Protein AF-A0A316I1Z7-F1 (afdb_monomer_lite)

Secondary structure (DSSP, 8-state):
------GGGS-SS--HHHHHHHHHHHHHHTT-HHHHHHHHHHHHHHHHHHTT--GGGHHHHT--EEEEEEETTEEEEEEE-TT----SSSTTTTSHHHHHHHHHTTTTSS-STTHHHHHHHHHHHHHHHHHHHHHHHHHHSTTHHHHHHHHHHS---------

Radius of gyration: 18.09 Å; chains: 1; bounding box: 58×30×47 Å

Foldseek 3Di:
DWLWDWCVPPDPDDDLVLVVLLAVVCVVVDQPQPLLLVLLLPQLQVLCVQQQHDNVLSVLQSDKGWDWHDDPSDTTIGIGGPRDDFDCDDPRNPDPRNVVSLVVLVLPDDDPPCVSRVSSSSVSRVSSRVSSVVSSSQVSDPCSVVVCCCVPPVDCPDPDDDD

Structure (mmCIF, N/CA/C/O backbone):
data_AF-A0A316I1Z7-F1
#
_entry.id   AF-A0A316I1Z7-F1
#
loop_
_atom_site.group_PDB
_atom_site.id
_atom_site.type_symbol
_atom_site.label_atom_id
_atom_site.label_alt_id
_atom_site.label_comp_id
_atom_site.label_asym_id
_atom_site.label_entity_id
_atom_site.label_seq_id
_atom_site.pdbx_PDB_ins_code
_atom_site.Cartn_x
_atom_site.Cartn_y
_atom_site.Cartn_z
_atom_site.occupancy
_atom_site.B_iso_or_equiv
_atom_site.auth_seq_id
_atom_site.auth_comp_id
_atom_site.auth_asym_id
_atom_site.auth_atom_id
_atom_site.pdbx_PDB_model_num
ATOM 1 N N . MET A 1 1 ? -8.458 3.849 -10.895 1.00 27.06 1 MET A N 1
ATOM 2 C CA . MET A 1 1 ? -8.506 2.411 -10.545 1.00 27.06 1 MET A CA 1
ATOM 3 C C . MET A 1 1 ? -8.904 2.327 -9.076 1.00 27.06 1 MET A C 1
ATOM 5 O O . MET A 1 1 ? -8.187 2.888 -8.265 1.00 27.06 1 MET A O 1
ATOM 9 N N . ARG A 1 2 ? -10.066 1.754 -8.723 1.00 23.52 2 ARG A N 1
ATOM 10 C CA . ARG A 1 2 ? -10.450 1.549 -7.312 1.00 23.52 2 ARG A CA 1
ATOM 11 C C . ARG A 1 2 ? -9.746 0.284 -6.820 1.00 23.52 2 ARG A C 1
ATOM 13 O O . ARG A 1 2 ? -10.106 -0.803 -7.255 1.00 23.52 2 ARG A O 1
ATOM 20 N N . ALA A 1 3 ? -8.716 0.420 -5.991 1.00 29.38 3 ALA A N 1
ATOM 21 C CA . ALA A 1 3 ? -8.133 -0.715 -5.286 1.00 29.38 3 ALA A CA 1
ATOM 22 C C . ALA A 1 3 ? -8.935 -0.920 -3.993 1.00 29.38 3 ALA A C 1
ATOM 24 O O . ALA A 1 3 ? -8.697 -0.233 -3.009 1.00 29.38 3 ALA A O 1
ATOM 25 N N . ALA A 1 4 ? -9.929 -1.807 -4.022 1.00 31.48 4 ALA A N 1
ATOM 26 C CA . ALA A 1 4 ? -10.583 -2.295 -2.813 1.00 31.48 4 ALA A CA 1
ATOM 27 C C . ALA A 1 4 ? -9.865 -3.584 -2.403 1.00 31.48 4 ALA A C 1
ATOM 29 O O . ALA A 1 4 ? -10.004 -4.608 -3.065 1.00 31.48 4 ALA A O 1
ATOM 30 N N . VAL A 1 5 ? -9.031 -3.510 -1.368 1.00 38.34 5 VAL A N 1
ATOM 31 C CA . VAL A 1 5 ? -8.453 -4.692 -0.722 1.00 38.34 5 VAL A CA 1
ATOM 32 C C . VAL A 1 5 ? -9.337 -4.983 0.487 1.00 38.34 5 VAL A C 1
ATOM 34 O O . VAL A 1 5 ? -9.363 -4.194 1.426 1.00 38.34 5 VAL A O 1
ATOM 37 N N . THR A 1 6 ? -10.116 -6.062 0.429 1.00 36.03 6 THR A N 1
ATOM 38 C CA . THR A 1 6 ? -10.959 -6.542 1.532 1.00 36.03 6 THR A CA 1
ATOM 39 C C . THR A 1 6 ? -10.119 -7.367 2.511 1.00 36.03 6 THR A C 1
ATOM 41 O O . THR A 1 6 ? -9.378 -8.264 2.111 1.00 36.03 6 THR A O 1
ATOM 44 N N . ALA A 1 7 ? -10.221 -7.049 3.804 1.00 37.31 7 ALA A N 1
ATOM 45 C CA . ALA A 1 7 ? -9.374 -7.572 4.883 1.00 37.31 7 ALA A CA 1
ATOM 46 C C . ALA A 1 7 ? -9.652 -9.037 5.302 1.00 37.31 7 ALA A C 1
ATOM 48 O O . ALA A 1 7 ? -8.990 -9.541 6.207 1.00 37.31 7 ALA A O 1
ATOM 49 N N . GLU A 1 8 ? -10.576 -9.734 4.633 1.00 30.45 8 GLU A N 1
ATOM 50 C CA . GLU A 1 8 ? -11.082 -11.072 5.002 1.00 30.45 8 GLU A CA 1
ATOM 51 C C . GLU A 1 8 ? -9.999 -12.167 5.088 1.00 30.45 8 GLU A C 1
ATOM 53 O O . GLU A 1 8 ? -10.180 -13.176 5.758 1.00 30.45 8 GLU A O 1
ATOM 58 N N . SER A 1 9 ? -8.842 -11.978 4.446 1.00 31.97 9 SER A N 1
ATOM 59 C CA . SER A 1 9 ? -7.775 -12.992 4.378 1.00 31.97 9 SER A CA 1
ATOM 60 C C . SER A 1 9 ? -6.617 -12.798 5.367 1.00 31.97 9 SER A C 1
ATOM 62 O O . SER A 1 9 ? -5.677 -13.591 5.348 1.00 31.97 9 SER A O 1
ATOM 64 N N . LEU A 1 10 ? -6.633 -11.762 6.217 1.00 40.19 10 LEU A N 1
ATOM 65 C CA . LEU A 1 10 ? -5.409 -11.305 6.902 1.00 40.19 10 LEU A CA 1
ATOM 66 C C . LEU A 1 10 ? -5.387 -11.462 8.433 1.00 40.19 10 LEU A C 1
ATOM 68 O O . LEU A 1 10 ? -4.334 -11.240 9.029 1.00 40.19 10 LEU A O 1
ATOM 72 N N . PHE A 1 11 ? -6.475 -11.892 9.085 1.00 45.25 11 PHE A N 1
ATOM 73 C CA . PHE A 1 11 ? -6.556 -11.895 10.556 1.00 45.25 11 PHE A CA 1
ATOM 74 C C . PHE A 1 11 ? -7.136 -13.189 11.139 1.00 45.25 11 PHE A C 1
ATOM 76 O O . PHE A 1 11 ? -8.308 -13.267 11.474 1.00 45.25 11 PHE A O 1
ATOM 83 N N . CYS A 1 12 ? -6.283 -14.201 11.322 1.00 31.92 12 CYS A N 1
ATOM 84 C CA . CYS A 1 12 ? -6.653 -15.474 11.960 1.00 31.92 12 CYS A CA 1
ATOM 85 C C . CYS A 1 12 ? -6.452 -15.487 13.500 1.00 31.92 12 CYS A C 1
ATOM 87 O O . CYS A 1 12 ? -6.757 -16.482 14.135 1.00 31.92 12 CYS A O 1
ATOM 89 N N . ASN A 1 13 ? -5.943 -14.421 14.141 1.00 36.16 13 ASN A N 1
ATOM 90 C CA . ASN A 1 13 ? -5.585 -14.456 15.579 1.00 36.16 13 ASN A CA 1
ATOM 91 C C . ASN A 1 13 ? -5.658 -13.089 16.301 1.00 36.16 13 ASN A C 1
ATOM 93 O O . ASN A 1 13 ? -4.775 -12.754 17.090 1.00 36.16 13 ASN A O 1
ATOM 97 N N . GLN A 1 14 ? -6.671 -12.258 16.038 1.00 51.81 14 GLN A N 1
ATOM 98 C CA . GLN A 1 14 ? -6.932 -11.085 16.891 1.00 51.81 14 GLN A CA 1
ATOM 99 C C . GLN A 1 14 ? -8.009 -11.424 17.927 1.00 51.81 14 GLN A C 1
ATOM 101 O O . GLN A 1 14 ? -9.014 -12.048 17.600 1.00 51.81 14 GLN A O 1
ATOM 106 N N . ASP A 1 15 ? -7.783 -11.023 19.181 1.00 55.69 15 ASP A N 1
ATOM 107 C CA . ASP A 1 15 ? -8.768 -11.114 20.264 1.00 55.69 15 ASP A CA 1
ATOM 108 C C . ASP A 1 15 ? -10.047 -10.382 19.826 1.00 55.69 15 ASP A C 1
ATOM 110 O O . ASP A 1 15 ? -9.984 -9.207 19.456 1.00 55.69 15 ASP A O 1
ATOM 114 N N . GLN A 1 16 ? -11.203 -11.050 19.878 1.00 61.12 16 GLN A N 1
ATOM 115 C CA . GLN A 1 16 ? -12.505 -10.468 19.523 1.00 61.12 16 GLN A CA 1
ATOM 116 C C . GLN A 1 16 ? -12.737 -9.131 20.248 1.00 61.12 16 GLN A C 1
ATOM 118 O O . GLN A 1 16 ? -13.296 -8.190 19.691 1.00 61.12 16 GLN A O 1
ATOM 123 N N . ARG A 1 17 ? -12.187 -8.991 21.462 1.00 59.75 17 ARG A N 1
ATOM 124 C CA . ARG A 1 17 ? -12.239 -7.753 22.249 1.00 59.75 17 ARG A CA 1
ATOM 125 C C . ARG A 1 17 ? -11.470 -6.595 21.615 1.00 59.75 17 ARG A C 1
ATOM 127 O O . ARG A 1 17 ? -11.824 -5.444 21.847 1.00 59.75 17 ARG A O 1
ATOM 134 N N . ALA A 1 18 ? -10.396 -6.858 20.873 1.00 63.94 18 ALA A N 1
ATOM 135 C CA . ALA A 1 18 ? -9.663 -5.832 20.134 1.00 63.94 18 ALA A CA 1
ATOM 136 C C . ALA A 1 18 ? -10.476 -5.348 18.930 1.00 63.94 18 ALA A C 1
ATOM 138 O O . ALA A 1 18 ? -10.596 -4.142 18.736 1.00 63.94 18 ALA A O 1
ATOM 139 N N . ILE A 1 19 ? -11.111 -6.268 18.201 1.00 66.88 19 ILE A N 1
ATOM 140 C CA . ILE A 1 19 ? -12.023 -5.940 17.098 1.00 66.88 19 ILE A CA 1
ATOM 141 C C . ILE A 1 19 ? -13.198 -5.102 17.618 1.00 66.88 19 ILE A C 1
ATOM 143 O O . ILE A 1 19 ? -13.494 -4.047 17.061 1.00 66.88 19 ILE A O 1
ATOM 147 N N . ASP A 1 20 ? -13.796 -5.487 18.745 1.00 68.50 20 ASP A N 1
ATOM 148 C CA . ASP A 1 20 ? -14.892 -4.737 19.368 1.00 68.50 20 ASP A CA 1
ATOM 149 C C . ASP A 1 20 ? -14.456 -3.351 19.865 1.00 68.50 20 ASP A C 1
ATOM 151 O O . ASP A 1 20 ? -15.202 -2.379 19.740 1.00 68.50 20 ASP A O 1
ATOM 155 N N . ARG A 1 21 ? -13.219 -3.209 20.361 1.00 69.75 21 ARG A N 1
ATOM 156 C CA . ARG A 1 21 ? -12.638 -1.895 20.688 1.00 69.75 21 ARG A CA 1
ATOM 157 C C . ARG A 1 21 ? -12.368 -1.053 19.447 1.00 69.75 21 ARG A C 1
ATOM 159 O O . ARG A 1 21 ? -12.570 0.155 19.503 1.00 69.75 21 ARG A O 1
ATOM 166 N N . MET A 1 22 ? -11.946 -1.654 18.337 1.00 69.19 22 MET A N 1
ATOM 167 C CA . MET A 1 22 ? -11.765 -0.949 17.066 1.00 69.19 22 MET A CA 1
ATOM 168 C C . MET A 1 22 ? -13.107 -0.485 16.496 1.00 69.19 22 MET A C 1
ATOM 170 O O . MET A 1 22 ? -13.209 0.658 16.054 1.00 69.19 22 MET A O 1
ATOM 174 N N . ARG A 1 23 ? -14.158 -1.307 16.613 1.00 68.00 23 ARG A N 1
ATOM 175 C CA . ARG A 1 23 ? -15.546 -0.937 16.290 1.00 68.00 23 ARG A CA 1
ATOM 176 C C . ARG A 1 23 ? -16.048 0.223 17.146 1.00 68.00 23 ARG A C 1
ATOM 178 O O . ARG A 1 23 ? -16.480 1.242 16.614 1.00 68.00 23 ARG A O 1
ATOM 185 N N . ALA A 1 24 ? -15.969 0.087 18.470 1.00 64.50 24 ALA A N 1
ATOM 186 C CA . ALA A 1 24 ? -16.460 1.093 19.410 1.00 64.50 24 ALA A CA 1
ATOM 187 C C . ALA A 1 24 ? -15.641 2.391 19.343 1.00 64.50 24 ALA A C 1
ATOM 189 O O . ALA A 1 24 ? -16.201 3.485 19.362 1.00 64.50 24 ALA A O 1
ATOM 190 N N . GLY A 1 25 ? -14.319 2.270 19.211 1.00 61.91 25 GLY A N 1
ATOM 191 C CA . GLY A 1 25 ? -13.404 3.388 19.023 1.00 61.91 25 GLY A CA 1
ATOM 192 C C . GLY A 1 25 ? -13.713 4.151 17.742 1.00 61.91 25 GLY A C 1
ATOM 193 O O . GLY A 1 25 ? -13.802 5.372 17.782 1.00 61.91 25 GLY A O 1
ATOM 194 N N . TRP A 1 26 ? -13.983 3.459 16.633 1.00 58.47 26 TRP A N 1
ATOM 195 C CA . TRP A 1 26 ? -14.402 4.104 15.389 1.00 58.47 26 TRP A CA 1
ATOM 196 C C . TRP A 1 26 ? -15.774 4.787 15.498 1.00 58.47 26 TRP A C 1
ATOM 198 O O . TRP A 1 26 ? -15.933 5.911 15.024 1.00 58.47 26 TRP A O 1
ATOM 208 N N . ALA A 1 27 ? -16.742 4.167 16.184 1.00 49.12 27 ALA A N 1
ATOM 209 C CA . ALA A 1 27 ? -18.043 4.784 16.455 1.00 49.12 27 ALA A CA 1
ATOM 210 C C . ALA A 1 27 ? -17.927 6.066 17.306 1.00 49.12 27 ALA A C 1
ATOM 212 O O . ALA A 1 27 ? -18.694 7.006 17.108 1.00 49.12 27 ALA A O 1
ATOM 213 N N . HIS A 1 28 ? -16.950 6.134 18.220 1.00 48.03 28 HIS A N 1
ATOM 214 C CA . HIS A 1 28 ? -16.684 7.313 19.053 1.00 48.03 28 HIS A CA 1
ATOM 215 C C . HIS A 1 28 ? -15.844 8.388 18.336 1.00 48.03 28 HIS A C 1
ATOM 217 O O . HIS A 1 28 ? -16.035 9.578 18.570 1.00 48.03 28 HIS A O 1
ATOM 223 N N . PHE A 1 29 ? -14.935 7.980 17.443 1.00 50.16 29 PHE A N 1
ATOM 224 C CA . PHE A 1 29 ? -14.040 8.858 16.672 1.00 50.16 29 PHE A CA 1
ATOM 225 C C . PHE A 1 29 ? -14.585 9.288 15.301 1.00 50.16 29 PHE A C 1
ATOM 227 O O . PHE A 1 29 ? -13.848 9.923 14.544 1.00 50.16 29 PHE A O 1
ATOM 234 N N . GLY A 1 30 ? -15.846 8.952 14.996 1.00 43.84 30 GLY A N 1
ATOM 235 C CA . GLY A 1 30 ? -16.669 9.461 13.893 1.00 43.84 30 GLY A CA 1
ATOM 236 C C . GLY A 1 30 ? -15.910 9.996 12.673 1.00 43.84 30 GLY A C 1
ATOM 237 O O . GLY A 1 30 ? -15.511 11.154 12.645 1.00 43.84 30 GLY A O 1
ATOM 238 N N . SER A 1 31 ? -15.771 9.191 11.616 1.00 47.16 31 SER A N 1
ATOM 239 C CA . SER A 1 31 ? -15.296 9.634 10.287 1.00 47.16 31 SER A CA 1
ATOM 240 C C . SER A 1 31 ? -13.995 10.455 10.272 1.00 47.16 31 SER A C 1
ATOM 242 O O . SER A 1 31 ? -13.845 11.383 9.478 1.00 47.16 31 SER A O 1
ATOM 244 N N . SER A 1 32 ? -13.025 10.154 11.132 1.00 48.03 32 SER A N 1
ATOM 245 C CA . SER A 1 32 ? -11.745 10.858 11.088 1.00 48.03 32 SER A CA 1
ATOM 246 C C . SER A 1 32 ? -10.912 10.360 9.899 1.00 48.03 32 SER A C 1
ATOM 248 O O . SER A 1 32 ? -10.076 9.463 10.012 1.00 48.03 32 SER A O 1
ATOM 250 N N . THR A 1 33 ? -11.098 11.010 8.747 1.00 50.78 33 THR A N 1
ATOM 251 C CA . THR A 1 33 ? -10.162 11.012 7.606 1.00 50.78 33 THR A CA 1
ATOM 252 C C . THR A 1 33 ? -8.702 11.159 8.065 1.00 50.78 33 THR A C 1
ATOM 254 O O . THR A 1 33 ? -7.804 10.544 7.493 1.00 50.78 33 THR A O 1
ATOM 257 N N . ALA A 1 34 ? -8.477 11.864 9.179 1.00 48.22 34 ALA A N 1
ATOM 258 C CA . ALA A 1 34 ? -7.182 12.102 9.809 1.00 48.22 34 ALA A CA 1
ATOM 259 C C . ALA A 1 34 ? -6.354 10.842 10.155 1.00 48.22 34 ALA A C 1
ATOM 261 O O . ALA A 1 34 ? -5.132 10.875 9.989 1.00 48.22 34 ALA A O 1
ATOM 262 N N . THR A 1 35 ? -6.954 9.736 10.622 1.00 53.34 35 THR A N 1
ATOM 263 C CA . THR A 1 35 ? -6.176 8.512 10.934 1.00 53.34 35 THR A CA 1
ATOM 264 C C . THR A 1 35 ? -5.724 7.812 9.654 1.00 53.34 35 THR A C 1
ATOM 266 O O . THR A 1 35 ? -4.591 7.334 9.574 1.00 53.34 35 THR A O 1
ATOM 269 N N . GLY A 1 36 ? -6.575 7.825 8.621 1.00 53.06 36 GLY A N 1
ATOM 270 C CA . GLY A 1 36 ? -6.218 7.355 7.285 1.00 53.06 36 GLY A CA 1
ATOM 271 C C . GLY A 1 36 ? -5.057 8.159 6.703 1.00 53.06 36 GLY A C 1
ATOM 272 O O . GLY A 1 36 ? -4.059 7.572 6.298 1.00 53.06 36 GLY A O 1
ATOM 273 N N . GLU A 1 37 ? -5.145 9.491 6.735 1.00 57.72 37 GLU A N 1
ATOM 274 C CA . GLU A 1 37 ? -4.141 10.408 6.171 1.00 57.72 37 GLU A CA 1
ATOM 275 C C . GLU A 1 37 ? -2.752 10.293 6.823 1.00 57.72 37 GLU A C 1
ATOM 277 O O . GLU A 1 37 ? -1.734 10.405 6.137 1.00 57.72 37 GLU A O 1
ATOM 282 N N . ARG A 1 38 ? -2.670 10.045 8.137 1.00 58.66 38 ARG A N 1
ATOM 283 C CA . ARG A 1 38 ? -1.377 9.870 8.827 1.00 58.66 38 ARG A CA 1
ATOM 284 C C . ARG A 1 38 ? -0.691 8.563 8.448 1.00 58.66 38 ARG A C 1
ATOM 286 O O . ARG A 1 38 ? 0.472 8.577 8.047 1.00 58.66 38 ARG A O 1
ATOM 293 N N . ALA A 1 39 ? -1.426 7.453 8.500 1.00 59.59 39 ALA A N 1
ATOM 294 C CA . ALA A 1 39 ? -0.897 6.157 8.092 1.00 59.59 39 ALA A CA 1
ATOM 295 C C . ALA A 1 39 ? -0.511 6.139 6.605 1.00 59.59 39 ALA A C 1
ATOM 297 O O . ALA A 1 39 ? 0.521 5.567 6.249 1.00 59.59 39 ALA A O 1
ATOM 298 N N . LEU A 1 40 ? -1.297 6.830 5.772 1.00 60.47 40 LEU A N 1
ATOM 299 C CA . LEU A 1 40 ? -1.012 7.096 4.366 1.00 60.47 40 LEU A CA 1
ATOM 300 C C . LEU A 1 40 ? 0.360 7.753 4.181 1.00 60.47 40 LEU A C 1
ATOM 302 O O . LEU A 1 40 ? 1.146 7.267 3.378 1.00 60.47 40 LEU A O 1
ATOM 306 N N . ARG A 1 41 ? 0.686 8.811 4.934 1.00 63.31 41 ARG A N 1
ATOM 307 C CA . ARG A 1 41 ? 1.969 9.526 4.789 1.00 63.31 41 ARG A CA 1
ATOM 308 C C . ARG A 1 41 ? 3.168 8.690 5.218 1.00 63.31 41 ARG A C 1
ATOM 310 O O . ARG A 1 41 ? 4.128 8.580 4.461 1.00 63.31 41 ARG A O 1
ATOM 317 N N . GLU A 1 42 ? 3.125 8.110 6.412 1.00 72.44 42 GLU A N 1
ATOM 318 C CA . GLU A 1 42 ? 4.291 7.443 7.009 1.00 72.44 42 GLU A CA 1
ATOM 319 C C . GLU A 1 42 ? 4.657 6.154 6.260 1.00 72.44 42 GLU A C 1
ATOM 321 O O . GLU A 1 42 ? 5.808 5.953 5.863 1.00 72.44 42 GLU A O 1
ATOM 326 N N . HIS A 1 43 ? 3.662 5.309 5.980 1.00 76.44 43 HIS A N 1
ATOM 327 C CA . HIS A 1 43 ? 3.897 4.019 5.335 1.00 76.44 43 HIS A CA 1
ATOM 328 C C . HIS A 1 43 ? 4.153 4.171 3.830 1.00 76.44 43 HIS A C 1
ATOM 330 O O . HIS A 1 43 ? 4.998 3.456 3.279 1.00 76.44 43 HIS A O 1
ATOM 336 N N . ALA A 1 44 ? 3.498 5.131 3.156 1.00 76.00 44 ALA A N 1
ATOM 337 C CA . ALA A 1 44 ? 3.811 5.418 1.757 1.00 76.00 44 ALA A CA 1
ATOM 338 C C . ALA A 1 44 ? 5.226 5.987 1.606 1.00 76.00 44 ALA A C 1
ATOM 340 O O . ALA A 1 44 ? 5.920 5.594 0.674 1.00 76.00 44 ALA A O 1
ATOM 341 N N . ALA A 1 45 ? 5.696 6.836 2.528 1.00 81.81 45 ALA A N 1
ATOM 342 C CA . ALA A 1 45 ? 7.050 7.384 2.462 1.00 81.81 45 ALA A CA 1
ATOM 343 C C . ALA A 1 45 ? 8.125 6.286 2.478 1.00 81.81 45 ALA A C 1
ATOM 345 O O . ALA A 1 45 ? 8.986 6.253 1.595 1.00 81.81 45 ALA A O 1
ATOM 346 N N . GLY A 1 46 ? 8.036 5.340 3.419 1.00 86.31 46 GLY A N 1
ATOM 347 C CA . GLY A 1 46 ? 8.961 4.205 3.481 1.00 86.31 46 GLY A CA 1
AT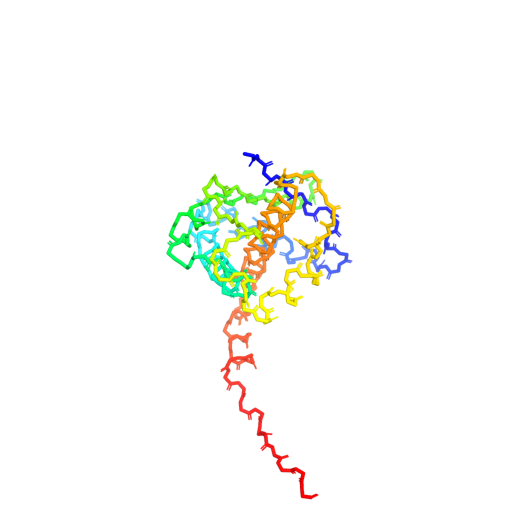OM 348 C C . GLY A 1 46 ? 8.929 3.351 2.209 1.00 86.31 46 GLY A C 1
ATOM 349 O O . GLY A 1 46 ? 9.975 3.022 1.646 1.00 86.31 46 GLY A O 1
ATOM 350 N N . PHE A 1 47 ? 7.730 3.054 1.697 1.00 88.88 47 PHE A N 1
ATOM 351 C CA . PHE A 1 47 ? 7.559 2.285 0.462 1.00 88.88 47 PHE A CA 1
ATOM 352 C C . PHE A 1 47 ? 8.130 3.006 -0.770 1.00 88.88 47 PHE A C 1
ATOM 354 O O . PHE A 1 47 ? 8.766 2.387 -1.631 1.00 88.88 47 PHE A O 1
ATOM 361 N N . TYR A 1 48 ? 7.927 4.321 -0.857 1.00 89.81 48 TYR A N 1
ATOM 362 C CA . TYR A 1 48 ? 8.407 5.149 -1.958 1.00 89.81 48 TYR A CA 1
ATOM 363 C C . TYR A 1 48 ? 9.932 5.162 -1.997 1.00 89.81 48 TYR A C 1
ATOM 365 O O . TYR A 1 48 ? 10.512 4.870 -3.041 1.00 89.81 48 TYR A O 1
ATOM 373 N N . LEU A 1 49 ? 10.581 5.391 -0.855 1.00 90.25 49 LEU A N 1
ATOM 374 C CA . LEU A 1 49 ? 12.040 5.377 -0.755 1.00 90.25 49 LEU A CA 1
ATOM 375 C C . LEU A 1 49 ? 12.619 3.990 -1.069 1.00 90.25 49 LEU A C 1
ATOM 377 O O . LEU A 1 49 ? 13.545 3.872 -1.872 1.00 90.25 49 LEU A O 1
ATOM 381 N N . ALA A 1 50 ? 12.031 2.926 -0.516 1.00 92.00 50 ALA A N 1
ATOM 382 C CA . ALA A 1 50 ? 12.504 1.556 -0.726 1.00 92.00 50 ALA A CA 1
ATOM 383 C C . ALA A 1 50 ? 12.389 1.087 -2.187 1.00 92.00 50 ALA A C 1
ATOM 385 O O . ALA A 1 50 ? 13.164 0.238 -2.631 1.00 92.00 50 ALA A O 1
ATOM 386 N N . THR A 1 51 ? 11.432 1.630 -2.941 1.00 92.88 51 THR A N 1
ATOM 387 C CA . THR A 1 51 ? 11.194 1.274 -4.349 1.00 92.88 51 THR A CA 1
ATOM 388 C C . THR A 1 51 ? 11.646 2.362 -5.327 1.00 92.88 51 THR A C 1
ATOM 390 O O . THR A 1 51 ? 11.380 2.256 -6.528 1.00 92.88 51 THR A O 1
ATOM 393 N N . GLY A 1 52 ? 12.336 3.402 -4.843 1.00 91.88 52 GLY A N 1
ATOM 394 C CA . GLY A 1 52 ? 12.896 4.498 -5.638 1.00 91.88 52 GLY A CA 1
ATOM 395 C C . GLY A 1 52 ? 11.854 5.375 -6.334 1.00 91.88 52 GLY A C 1
ATOM 396 O O . GLY A 1 52 ? 12.081 5.787 -7.472 1.00 91.88 52 GLY A O 1
ATOM 397 N N . GLN A 1 53 ? 10.660 5.542 -5.762 1.00 92.56 53 GLN A N 1
ATOM 398 C CA . GLN A 1 53 ? 9.655 6.488 -6.266 1.00 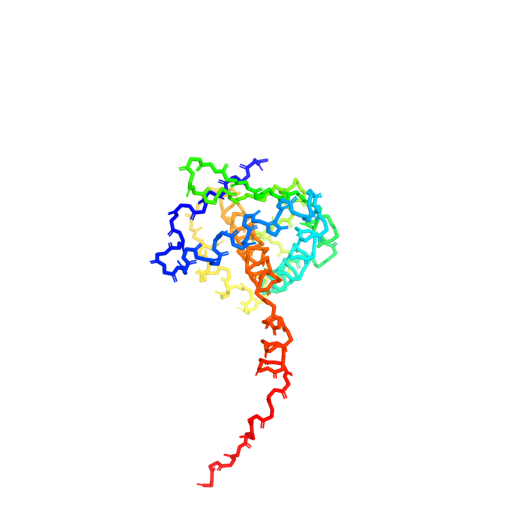92.56 53 GLN A CA 1
ATOM 399 C C . GLN A 1 53 ? 10.052 7.930 -5.934 1.00 92.56 53 GLN A C 1
ATOM 401 O O . GLN A 1 53 ? 10.877 8.174 -5.056 1.00 92.56 53 GLN A O 1
ATOM 406 N N . ASP A 1 54 ? 9.422 8.883 -6.614 1.00 89.69 54 ASP A N 1
ATOM 407 C CA . ASP A 1 54 ? 9.574 10.300 -6.301 1.00 89.69 54 ASP A CA 1
ATOM 408 C C . ASP A 1 54 ? 8.887 10.635 -4.967 1.00 89.69 54 ASP A C 1
ATOM 410 O O . ASP A 1 54 ? 7.666 10.517 -4.841 1.00 89.69 54 ASP A O 1
ATOM 414 N N . ALA A 1 55 ? 9.671 11.057 -3.972 1.00 84.25 55 ALA A N 1
ATOM 415 C CA . ALA A 1 55 ? 9.171 11.422 -2.650 1.00 84.25 55 ALA A CA 1
ATOM 416 C C . ALA A 1 55 ? 8.240 12.649 -2.676 1.00 84.25 55 ALA A C 1
ATOM 418 O O . ALA A 1 55 ? 7.379 12.768 -1.806 1.00 84.25 55 ALA A O 1
ATOM 419 N N . ALA A 1 56 ? 8.341 13.533 -3.675 1.00 85.44 56 ALA A N 1
ATOM 420 C CA . ALA A 1 56 ? 7.422 14.666 -3.806 1.00 85.44 56 ALA A CA 1
ATOM 421 C C . ALA A 1 56 ? 5.972 14.197 -4.023 1.00 85.44 56 ALA A C 1
ATOM 423 O O . ALA A 1 56 ? 5.030 14.790 -3.495 1.00 85.44 56 ALA A O 1
ATOM 424 N N . ASN A 1 57 ? 5.794 13.061 -4.703 1.00 85.62 57 ASN A N 1
ATOM 425 C CA . ASN A 1 57 ? 4.479 12.482 -4.977 1.00 85.62 57 ASN A CA 1
ATOM 426 C C . ASN A 1 57 ? 3.798 11.905 -3.727 1.00 85.62 57 ASN A C 1
ATOM 428 O O . ASN A 1 57 ? 2.632 11.528 -3.805 1.00 85.62 57 ASN A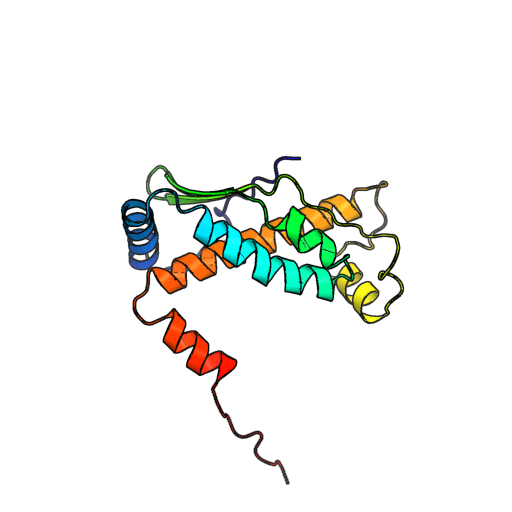 O 1
ATOM 432 N N . ILE A 1 58 ? 4.475 11.852 -2.570 1.00 81.44 58 ILE A N 1
ATOM 433 C CA . ILE A 1 58 ? 3.845 11.483 -1.292 1.00 81.44 58 ILE A CA 1
ATOM 434 C C . ILE A 1 58 ? 2.737 12.479 -0.940 1.00 81.44 58 ILE A C 1
ATOM 436 O O . ILE A 1 58 ? 1.729 12.084 -0.362 1.00 81.44 58 ILE A O 1
ATOM 440 N N . VAL A 1 59 ? 2.883 13.759 -1.308 1.00 80.62 59 VAL A N 1
ATOM 441 C CA . VAL A 1 59 ? 1.850 14.774 -1.051 1.00 80.62 59 VAL A CA 1
ATOM 442 C C . VAL A 1 59 ? 0.525 14.360 -1.694 1.00 80.62 59 VAL A C 1
ATOM 444 O O . VAL A 1 59 ? -0.480 14.280 -0.992 1.00 80.62 59 VAL A O 1
ATOM 447 N N . GLU A 1 60 ? 0.557 13.997 -2.976 1.00 78.38 60 GLU A N 1
ATOM 448 C CA . GLU A 1 60 ? -0.598 13.504 -3.740 1.00 78.38 60 GLU A CA 1
ATOM 449 C C . GLU A 1 60 ? -1.053 12.116 -3.266 1.00 78.38 60 GLU A C 1
ATOM 451 O O . GLU A 1 60 ? -2.226 11.896 -2.970 1.00 78.38 60 GLU A O 1
ATOM 456 N N . GLY A 1 61 ? -0.113 11.179 -3.111 1.00 71.94 61 GLY A N 1
ATOM 457 C CA . GLY A 1 61 ? -0.398 9.795 -2.720 1.00 71.94 61 GLY A CA 1
ATOM 458 C C . GLY A 1 61 ? -0.919 9.637 -1.289 1.00 71.94 61 GLY A C 1
ATOM 459 O O . GLY A 1 61 ? -1.453 8.584 -0.948 1.00 71.94 61 GLY A O 1
ATOM 460 N N . SER A 1 62 ? -0.781 10.672 -0.456 1.00 72.06 62 SER A N 1
ATOM 461 C CA . SER A 1 62 ? -1.302 10.695 0.912 1.00 72.06 62 SER A CA 1
ATOM 462 C C . SER A 1 62 ? -2.743 11.181 1.034 1.00 72.06 62 SER A C 1
ATOM 464 O O . SER A 1 62 ? -3.313 11.134 2.124 1.00 72.06 62 SER A O 1
ATOM 466 N N . GLN A 1 63 ? -3.344 11.640 -0.063 1.00 77.50 63 GLN A N 1
ATOM 467 C CA . GLN A 1 63 ? -4.758 11.975 -0.092 1.00 77.50 63 GLN A CA 1
ATOM 468 C C . GLN A 1 63 ? -5.555 10.685 -0.227 1.00 77.50 63 GLN A C 1
ATOM 470 O O . GLN A 1 63 ? -5.408 9.951 -1.204 1.00 77.50 63 GLN A O 1
ATOM 475 N N . GLY A 1 64 ? -6.403 10.393 0.751 1.00 73.94 64 GLY A N 1
ATOM 476 C CA . GLY A 1 64 ? -7.212 9.189 0.718 1.00 73.94 64 GLY A CA 1
ATOM 477 C C . GLY A 1 64 ? -8.237 9.132 1.835 1.00 73.94 64 GLY A C 1
ATOM 478 O O . GLY A 1 64 ? -8.182 9.891 2.798 1.00 73.94 64 GLY A O 1
ATOM 479 N N . VAL A 1 65 ? -9.192 8.222 1.681 1.00 76.62 65 VAL A N 1
ATOM 480 C CA . VAL A 1 65 ? -10.264 7.996 2.653 1.00 76.62 65 VAL A CA 1
ATOM 481 C C . VAL A 1 65 ? -10.185 6.559 3.129 1.00 76.62 65 VAL A C 1
ATOM 483 O O . VAL A 1 65 ? -10.226 5.633 2.318 1.00 76.62 65 VAL A O 1
ATOM 486 N N . THR A 1 66 ? -10.099 6.380 4.442 1.00 76.19 66 THR A N 1
ATOM 487 C CA . THR A 1 66 ? -10.161 5.069 5.086 1.00 76.19 66 THR A CA 1
ATOM 488 C C . THR A 1 66 ? -11.523 4.900 5.742 1.00 76.19 66 THR A C 1
ATOM 490 O O . THR A 1 66 ? -11.997 5.797 6.435 1.00 76.19 66 THR A O 1
ATOM 493 N N . VAL A 1 67 ? -12.151 3.753 5.509 1.00 75.88 67 VAL A N 1
ATOM 494 C CA . VAL A 1 67 ? -13.451 3.382 6.065 1.00 75.88 67 VAL A CA 1
ATOM 495 C C . VAL A 1 67 ? -13.259 2.137 6.912 1.00 75.88 67 VAL A C 1
ATOM 497 O O . VAL A 1 67 ? -12.752 1.133 6.412 1.00 75.88 67 VAL A O 1
ATOM 500 N N . ALA A 1 68 ? -13.689 2.211 8.167 1.00 75.38 68 ALA A N 1
ATOM 501 C CA . ALA A 1 68 ? -13.899 1.065 9.033 1.00 75.38 68 ALA A CA 1
ATOM 502 C C . ALA A 1 68 ? -15.396 0.981 9.348 1.00 75.38 68 ALA A C 1
ATOM 504 O O . ALA A 1 68 ? -16.001 1.989 9.700 1.00 75.38 68 ALA A O 1
ATOM 505 N N . GLU A 1 69 ? -16.020 -0.176 9.212 1.00 73.12 69 GLU A N 1
ATOM 506 C CA . GLU A 1 69 ? -17.418 -0.360 9.604 1.00 73.12 69 GLU A CA 1
ATOM 507 C C . GLU A 1 69 ? -17.664 -1.804 10.025 1.00 73.12 69 GLU A C 1
ATOM 509 O O . GLU A 1 69 ? -16.927 -2.711 9.641 1.00 73.12 69 GLU A O 1
ATOM 514 N N . ASP A 1 70 ? -18.691 -2.008 10.839 1.00 74.06 70 ASP A N 1
ATOM 515 C CA . ASP A 1 70 ? -19.162 -3.347 11.159 1.00 74.06 70 ASP A CA 1
ATOM 516 C C . ASP A 1 70 ? -20.084 -3.829 10.035 1.00 74.06 70 ASP A C 1
ATOM 518 O O . ASP A 1 70 ? -21.051 -3.147 9.687 1.00 74.06 70 ASP A O 1
ATOM 522 N N . ARG A 1 71 ? -19.773 -4.984 9.450 1.00 74.62 71 ARG A N 1
ATOM 523 C CA . ARG A 1 71 ? -20.617 -5.658 8.461 1.00 74.62 71 ARG A CA 1
ATOM 524 C C . ARG A 1 71 ? -20.897 -7.063 8.950 1.00 74.62 71 ARG A C 1
ATOM 526 O O . ARG A 1 71 ? -19.988 -7.880 8.994 1.00 74.62 71 ARG A O 1
ATOM 533 N N . ASP A 1 72 ? -22.144 -7.315 9.335 1.00 80.25 72 ASP A N 1
ATOM 534 C CA . ASP A 1 72 ? -22.632 -8.637 9.745 1.00 80.25 72 ASP A CA 1
ATOM 535 C C . ASP A 1 72 ? -21.808 -9.306 10.863 1.00 80.25 72 ASP A C 1
ATOM 537 O O . ASP A 1 72 ? -21.712 -10.528 10.939 1.00 80.25 72 ASP A O 1
ATOM 541 N N . GLY A 1 73 ? -21.233 -8.507 11.767 1.00 70.69 73 GLY A N 1
ATOM 542 C CA . GLY A 1 73 ? -20.406 -9.020 12.856 1.00 70.69 73 GLY A CA 1
ATOM 543 C C . GLY A 1 73 ? -18.935 -9.227 12.493 1.00 70.69 73 GLY A C 1
ATOM 544 O O . GLY A 1 73 ? -18.195 -9.728 13.346 1.00 70.69 73 GLY A O 1
ATOM 545 N N . ASP A 1 74 ? -18.483 -8.727 11.335 1.00 73.38 74 ASP A N 1
ATOM 546 C CA . ASP A 1 74 ? -17.078 -8.614 10.920 1.00 73.38 74 ASP A CA 1
ATOM 547 C C . ASP A 1 74 ? -16.627 -7.154 10.734 1.00 73.38 74 ASP A C 1
ATOM 549 O O . ASP A 1 74 ? -17.411 -6.260 10.416 1.00 73.38 74 ASP A O 1
ATOM 553 N N . LEU A 1 75 ? -15.332 -6.885 10.939 1.00 73.75 75 LEU A N 1
ATOM 554 C CA . LEU A 1 75 ? -14.751 -5.565 10.679 1.00 73.75 75 LEU A CA 1
ATOM 555 C C . LEU A 1 75 ? -14.450 -5.417 9.184 1.00 73.75 75 LEU A C 1
ATOM 557 O O . LEU A 1 75 ? -13.449 -5.931 8.681 1.00 73.75 75 LEU A O 1
ATOM 561 N N . TYR A 1 76 ? -15.265 -4.639 8.480 1.00 78.88 76 TYR A N 1
ATOM 562 C CA . TYR A 1 76 ? -14.922 -4.169 7.148 1.00 78.88 76 TYR A CA 1
ATOM 563 C C . TYR A 1 76 ? -13.959 -2.992 7.254 1.00 78.88 76 TYR A C 1
ATOM 565 O O . TYR A 1 76 ? -14.254 -1.973 7.876 1.00 78.88 76 TYR A O 1
ATOM 573 N N . PHE A 1 77 ? -12.807 -3.121 6.604 1.00 79.00 77 PHE A N 1
ATOM 574 C CA . PHE A 1 77 ? -11.801 -2.073 6.538 1.00 79.00 77 PHE A CA 1
ATOM 575 C C . PHE A 1 77 ? -11.372 -1.859 5.090 1.00 79.00 77 PHE A C 1
ATOM 577 O O . PHE A 1 77 ? -11.048 -2.813 4.382 1.00 79.00 77 PHE A O 1
ATOM 584 N N . SER A 1 78 ? -11.371 -0.610 4.636 1.00 79.50 78 SER A N 1
ATOM 585 C CA . SER A 1 78 ? -10.964 -0.252 3.278 1.00 79.50 78 SER A CA 1
ATOM 586 C C . SER A 1 78 ? -10.272 1.102 3.239 1.00 79.50 78 SER A C 1
ATOM 588 O O . SER A 1 78 ? -10.520 1.966 4.075 1.00 79.50 78 SER A O 1
ATOM 590 N N . CYS A 1 79 ? -9.411 1.301 2.244 1.00 78.88 79 CYS A N 1
ATOM 591 C CA . CYS A 1 79 ? -8.727 2.562 1.997 1.00 78.88 79 CYS A CA 1
ATOM 592 C C . CYS A 1 79 ? -8.822 2.894 0.509 1.00 78.88 79 CYS A C 1
ATOM 594 O O . CYS A 1 79 ? -8.564 2.045 -0.344 1.00 78.88 79 CYS A O 1
ATOM 596 N N . THR A 1 80 ? -9.204 4.127 0.196 1.00 79.31 80 THR A N 1
ATOM 597 C CA . THR A 1 80 ? -9.277 4.645 -1.169 1.00 79.31 80 THR A CA 1
ATOM 598 C C . THR A 1 80 ? -8.219 5.718 -1.358 1.00 79.31 80 THR A C 1
ATOM 600 O O . THR A 1 80 ? -8.278 6.753 -0.701 1.00 79.31 80 THR A O 1
ATOM 603 N N . ILE A 1 81 ? -7.298 5.488 -2.295 1.00 82.00 81 ILE A N 1
ATOM 604 C CA . ILE A 1 81 ? -6.203 6.403 -2.647 1.00 82.00 81 ILE A CA 1
ATOM 605 C C . ILE A 1 81 ? -6.388 6.826 -4.113 1.00 82.00 81 ILE A C 1
ATOM 607 O O . ILE A 1 81 ? -6.013 6.068 -5.012 1.00 82.00 81 ILE A O 1
ATOM 611 N N . PRO A 1 82 ? -7.030 7.973 -4.400 1.00 79.31 82 PRO A N 1
ATOM 612 C CA . PRO A 1 82 ? -7.320 8.392 -5.772 1.00 79.31 82 PRO A CA 1
ATOM 613 C C . PRO A 1 82 ? -6.064 8.733 -6.586 1.00 79.31 82 PRO A C 1
ATOM 615 O O . PRO A 1 82 ? -6.025 8.429 -7.779 1.00 79.31 82 PRO A O 1
ATOM 618 N N . ASN A 1 83 ? -5.038 9.304 -5.945 1.00 83.19 83 ASN A N 1
ATOM 619 C CA . ASN A 1 83 ? -3.902 9.949 -6.614 1.00 83.19 83 ASN A CA 1
ATOM 620 C C . ASN A 1 83 ? -2.578 9.197 -6.384 1.00 83.19 83 ASN A C 1
ATOM 622 O O . ASN A 1 83 ? -1.546 9.783 -6.064 1.00 83.19 83 ASN A O 1
ATOM 626 N N . LEU A 1 84 ? -2.592 7.868 -6.528 1.00 85.62 84 LEU A N 1
ATOM 627 C CA . LEU A 1 84 ? -1.393 7.051 -6.332 1.00 85.62 84 LEU A CA 1
ATOM 628 C C . LEU A 1 84 ? -0.495 7.055 -7.580 1.00 85.62 84 LEU A C 1
ATOM 630 O O . LEU A 1 84 ? -0.783 6.381 -8.572 1.00 85.62 84 LEU A O 1
ATOM 634 N N . ILE A 1 85 ? 0.625 7.777 -7.507 1.00 89.44 85 ILE A N 1
ATOM 635 C CA . ILE A 1 85 ? 1.603 7.884 -8.598 1.00 89.44 85 ILE A CA 1
ATOM 636 C C . ILE A 1 85 ? 2.803 6.982 -8.309 1.00 89.44 85 ILE A C 1
ATOM 638 O O . ILE A 1 85 ? 3.634 7.301 -7.458 1.00 89.44 85 ILE A O 1
ATOM 642 N N . VAL A 1 86 ? 2.916 5.873 -9.043 1.00 91.44 86 VAL A N 1
ATOM 643 C CA . VAL A 1 86 ? 4.031 4.919 -8.933 1.00 91.44 86 VAL A CA 1
ATOM 644 C C . VAL A 1 86 ? 4.470 4.407 -10.301 1.00 91.44 86 VAL A C 1
ATOM 646 O O . VAL A 1 86 ? 3.676 4.319 -11.237 1.00 91.44 86 VAL A O 1
ATOM 649 N N . GLY A 1 87 ? 5.738 4.013 -10.404 1.00 92.75 87 GLY A N 1
ATOM 650 C CA . GLY A 1 87 ? 6.302 3.435 -11.618 1.00 92.75 87 GLY A CA 1
ATOM 651 C C . GLY A 1 87 ? 7.315 2.336 -11.327 1.00 92.75 87 GLY A C 1
ATOM 652 O O . GLY A 1 87 ? 7.985 2.329 -10.292 1.00 92.75 87 GLY A O 1
ATOM 653 N N . THR A 1 88 ? 7.438 1.398 -12.265 1.00 93.25 88 THR A N 1
ATOM 654 C CA . THR A 1 88 ? 8.473 0.355 -12.238 1.00 93.25 88 THR A CA 1
ATOM 655 C C . THR A 1 88 ? 9.620 0.652 -13.195 1.00 93.25 88 THR A C 1
ATOM 657 O O . THR A 1 88 ? 10.693 0.097 -13.025 1.00 93.25 88 THR A O 1
ATOM 660 N N . VAL A 1 89 ? 9.454 1.549 -14.163 1.00 91.31 89 VAL A N 1
ATOM 661 C CA . VAL A 1 89 ? 10.509 1.972 -15.099 1.00 91.31 89 VAL A CA 1
ATOM 662 C C . VAL A 1 89 ? 10.679 3.485 -14.980 1.00 91.31 89 VAL A C 1
ATOM 664 O O . VAL A 1 89 ? 9.700 4.180 -14.713 1.00 91.31 89 VAL A O 1
ATOM 667 N N . GLY A 1 90 ? 11.902 3.990 -15.153 1.00 89.19 90 GLY A N 1
ATOM 668 C CA . GLY A 1 90 ? 12.207 5.421 -15.117 1.00 89.19 90 GLY A CA 1
ATOM 669 C C . GLY A 1 90 ? 13.300 5.779 -14.113 1.00 89.19 90 GLY A C 1
ATOM 670 O O . GLY A 1 90 ? 14.093 4.932 -13.696 1.00 89.19 90 GLY A O 1
ATOM 671 N N . ASN A 1 91 ? 13.347 7.056 -13.738 1.00 87.31 91 ASN A N 1
ATOM 672 C CA . ASN A 1 91 ? 14.365 7.576 -12.832 1.00 87.31 91 ASN A CA 1
ATOM 673 C C . ASN A 1 91 ? 14.315 6.890 -11.451 1.00 87.31 91 ASN A C 1
ATOM 675 O O . ASN A 1 91 ? 13.263 6.438 -11.000 1.00 87.31 91 ASN A O 1
ATOM 679 N N . GLY A 1 92 ? 15.472 6.769 -10.799 1.00 86.06 92 GLY A N 1
ATOM 680 C CA . GLY A 1 92 ? 15.620 6.106 -9.498 1.00 86.06 92 GLY A CA 1
ATOM 681 C C . GLY A 1 92 ? 15.585 4.573 -9.540 1.00 86.06 92 GLY A C 1
ATOM 682 O O . GLY A 1 92 ? 15.939 3.934 -8.553 1.00 86.06 92 GLY A O 1
ATOM 683 N N . LYS A 1 93 ? 15.222 3.956 -10.676 1.00 91.38 93 LYS A N 1
ATOM 684 C CA . LYS A 1 93 ? 15.131 2.488 -10.805 1.00 91.38 93 LYS A CA 1
ATOM 685 C C . LYS A 1 93 ? 16.447 1.805 -11.162 1.00 91.38 93 LYS A C 1
ATOM 687 O O . LYS A 1 93 ? 16.531 0.590 -11.073 1.00 91.38 93 LYS A O 1
ATOM 692 N N . ASN A 1 94 ? 17.466 2.590 -11.503 1.00 89.38 94 ASN A N 1
ATOM 693 C CA . ASN A 1 94 ? 18.813 2.106 -11.813 1.00 89.38 94 ASN A CA 1
ATOM 694 C C . ASN A 1 94 ? 19.659 1.865 -10.548 1.00 89.38 94 ASN A C 1
ATOM 696 O O . ASN A 1 94 ? 20.784 1.383 -10.640 1.00 89.38 94 ASN A O 1
ATOM 700 N N . LEU A 1 95 ? 19.149 2.233 -9.365 1.00 93.38 95 LEU A N 1
ATOM 701 C CA . LEU A 1 95 ? 19.838 2.005 -8.097 1.00 93.38 95 LEU A CA 1
ATOM 702 C C . LEU A 1 95 ? 19.816 0.499 -7.760 1.00 93.38 95 LEU A C 1
ATOM 704 O O . LEU A 1 95 ? 18.728 -0.082 -7.722 1.00 93.38 95 LEU A O 1
ATOM 708 N N . PRO A 1 96 ? 20.962 -0.139 -7.446 1.00 94.56 96 PRO A N 1
ATOM 709 C CA . PRO A 1 96 ? 21.026 -1.592 -7.238 1.00 94.56 96 PRO A CA 1
ATOM 710 C C . PRO A 1 96 ? 20.071 -2.131 -6.160 1.00 94.56 96 PRO A C 1
ATOM 712 O O . PRO A 1 96 ? 19.489 -3.210 -6.308 1.00 94.56 96 PRO A O 1
ATOM 715 N N . PHE A 1 97 ? 19.865 -1.374 -5.077 1.00 95.44 97 PHE A N 1
ATOM 716 C CA . PHE A 1 97 ? 18.945 -1.780 -4.011 1.00 95.44 97 PHE A CA 1
ATOM 717 C C . PHE A 1 97 ? 17.475 -1.695 -4.452 1.00 95.44 97 PHE A C 1
ATOM 719 O O . PHE A 1 97 ? 16.684 -2.575 -4.117 1.00 95.44 97 PHE A O 1
ATOM 726 N N . VAL A 1 98 ? 17.112 -0.678 -5.243 1.00 95.56 98 VAL A N 1
ATOM 727 C CA . VAL A 1 98 ? 15.753 -0.513 -5.782 1.00 95.56 98 VAL A CA 1
ATOM 728 C C . VAL A 1 98 ? 15.431 -1.650 -6.739 1.00 95.56 98 VAL A C 1
ATOM 730 O O . VAL A 1 98 ? 14.348 -2.228 -6.662 1.00 95.56 98 VAL A O 1
ATOM 733 N N . GLU A 1 99 ? 16.383 -2.013 -7.596 1.00 94.75 99 GLU A N 1
ATOM 734 C CA . GLU A 1 99 ? 16.242 -3.131 -8.528 1.00 94.75 99 GLU A CA 1
ATOM 735 C C . GLU A 1 99 ? 16.011 -4.454 -7.785 1.00 94.75 99 GLU A C 1
ATOM 737 O O . GLU A 1 99 ? 15.084 -5.209 -8.099 1.00 94.75 99 GLU A O 1
ATOM 742 N N . THR A 1 100 ? 16.788 -4.693 -6.725 1.00 96.31 100 THR A N 1
ATOM 743 C CA . THR A 1 100 ? 16.634 -5.865 -5.851 1.00 96.31 100 THR A CA 1
ATOM 744 C C . THR A 1 100 ? 15.253 -5.894 -5.193 1.00 96.31 100 THR A C 1
ATOM 746 O O . THR A 1 100 ? 14.574 -6.923 -5.210 1.00 96.31 100 THR A O 1
ATOM 749 N N . ASN A 1 101 ? 14.797 -4.763 -4.651 1.00 96.25 101 ASN A N 1
ATOM 750 C CA . ASN A 1 101 ? 13.498 -4.658 -3.989 1.00 96.25 101 ASN A CA 1
ATOM 751 C C . ASN A 1 101 ? 12.340 -4.865 -4.972 1.00 96.25 101 ASN A C 1
ATOM 753 O O . ASN A 1 101 ? 11.440 -5.660 -4.704 1.00 96.25 101 ASN A O 1
ATOM 757 N N . LEU A 1 102 ? 12.371 -4.215 -6.138 1.00 95.62 102 LEU A N 1
ATOM 758 C CA . LEU A 1 102 ? 11.349 -4.389 -7.172 1.00 95.62 102 LEU A CA 1
ATOM 759 C C . LEU A 1 102 ? 11.316 -5.822 -7.708 1.00 95.62 102 LEU A C 1
ATOM 761 O O . LEU A 1 102 ? 10.231 -6.338 -7.980 1.00 95.62 102 LEU A O 1
ATOM 765 N N . THR A 1 103 ? 12.467 -6.488 -7.800 1.00 95.75 103 THR A N 1
ATOM 766 C CA . THR A 1 103 ? 12.544 -7.912 -8.150 1.00 95.75 103 THR A CA 1
ATOM 767 C C . THR A 1 103 ? 11.879 -8.781 -7.087 1.00 95.75 103 THR A C 1
ATOM 769 O O . THR A 1 103 ? 11.013 -9.587 -7.424 1.00 95.75 103 THR A O 1
ATOM 772 N N . ARG A 1 104 ? 12.189 -8.570 -5.798 1.00 95.75 104 ARG A N 1
ATOM 773 C CA . ARG A 1 104 ? 11.567 -9.303 -4.675 1.00 95.75 104 ARG A CA 1
ATOM 774 C C . ARG A 1 104 ? 10.054 -9.095 -4.594 1.00 95.75 104 ARG A C 1
ATOM 776 O O . ARG A 1 104 ? 9.317 -10.034 -4.321 1.00 95.75 104 ARG A O 1
ATOM 783 N N . LEU A 1 105 ? 9.579 -7.889 -4.900 1.00 94.25 105 LEU A N 1
ATOM 784 C CA . LEU A 1 105 ? 8.149 -7.567 -4.986 1.00 94.25 105 LEU A CA 1
ATOM 785 C C . LEU A 1 105 ? 7.481 -8.134 -6.258 1.00 94.25 105 LEU A C 1
ATOM 787 O O . LEU A 1 105 ? 6.270 -7.990 -6.466 1.00 94.25 105 LEU A O 1
ATOM 791 N N . GLY A 1 106 ? 8.255 -8.777 -7.136 1.00 94.88 106 GLY A N 1
ATOM 792 C CA . GLY A 1 106 ? 7.787 -9.351 -8.390 1.00 94.88 106 GLY A CA 1
ATOM 793 C C . GLY A 1 106 ? 7.374 -8.297 -9.415 1.00 94.88 106 GLY A C 1
ATOM 794 O O . GLY A 1 106 ? 6.548 -8.590 -10.270 1.00 94.88 106 GLY A O 1
ATOM 795 N N . CYS A 1 107 ? 7.899 -7.074 -9.329 1.00 95.31 107 CYS A N 1
ATOM 796 C CA . CYS A 1 107 ? 7.625 -5.947 -10.230 1.00 95.31 107 CYS A CA 1
ATOM 797 C C . CYS A 1 107 ? 8.621 -5.860 -11.408 1.00 95.31 107 CYS A C 1
ATOM 799 O O . CYS A 1 107 ? 8.655 -4.862 -12.133 1.00 95.31 107 CYS A O 1
ATOM 801 N N . ARG A 1 108 ? 9.436 -6.907 -11.581 1.00 94.19 108 ARG A N 1
ATOM 802 C CA . ARG A 1 108 ? 10.412 -7.106 -12.666 1.00 94.19 108 ARG A CA 1
ATOM 803 C C . ARG A 1 108 ? 10.120 -8.324 -13.541 1.00 94.19 108 ARG A C 1
ATOM 805 O O . ARG A 1 108 ? 10.921 -8.666 -14.397 1.00 94.19 108 ARG A O 1
ATOM 812 N N . ALA A 1 109 ? 8.981 -8.979 -13.326 1.00 93.31 109 ALA A N 1
ATOM 813 C CA . ALA A 1 109 ? 8.576 -10.109 -14.149 1.00 93.31 109 ALA A CA 1
ATOM 814 C C . ALA A 1 109 ? 8.257 -9.655 -15.579 1.00 93.31 109 ALA A C 1
ATOM 816 O O . ALA A 1 109 ? 7.757 -8.544 -15.784 1.00 93.31 109 ALA A O 1
ATOM 817 N N . GLU A 1 110 ? 8.497 -10.530 -16.548 1.00 95.00 110 GLU A N 1
ATOM 818 C CA . GLU A 1 110 ? 8.053 -10.326 -17.922 1.00 95.00 110 GLU A CA 1
ATOM 819 C C . GLU A 1 110 ? 6.518 -10.314 -17.955 1.00 95.00 110 GLU A C 1
ATOM 821 O O . GLU A 1 110 ? 5.864 -11.279 -17.558 1.00 95.00 110 GLU A O 1
ATOM 826 N N . ARG A 1 111 ? 5.942 -9.163 -18.313 1.00 92.94 111 ARG A N 1
ATOM 827 C CA . ARG A 1 111 ? 4.503 -8.879 -18.274 1.00 92.94 111 ARG A CA 1
ATOM 828 C C . ARG A 1 111 ? 4.140 -7.830 -19.314 1.00 92.94 111 ARG A C 1
ATOM 830 O O . ARG A 1 111 ? 5.013 -7.099 -19.785 1.00 92.94 111 ARG A O 1
ATOM 837 N N . ALA A 1 112 ? 2.848 -7.699 -19.611 1.00 94.38 112 ALA A N 1
ATOM 838 C CA . ALA A 1 112 ? 2.374 -6.633 -20.483 1.00 94.38 112 ALA A CA 1
ATOM 839 C C . ALA A 1 112 ? 2.700 -5.244 -19.900 1.00 94.38 112 ALA A C 1
ATOM 841 O O . ALA A 1 112 ? 2.810 -5.051 -18.680 1.00 94.38 112 ALA A O 1
ATOM 842 N N . HIS A 1 113 ? 2.856 -4.253 -20.782 1.00 91.62 113 HIS A N 1
ATOM 843 C CA . HIS A 1 113 ? 3.175 -2.887 -20.377 1.00 91.62 113 HIS A CA 1
ATOM 844 C C . HIS A 1 113 ? 2.170 -2.365 -19.339 1.00 91.62 113 HIS A C 1
ATOM 846 O O . HIS A 1 113 ? 0.957 -2.458 -19.506 1.00 91.62 113 HIS A O 1
ATOM 852 N N . GLY A 1 114 ? 2.692 -1.814 -18.241 1.00 90.62 114 GLY A N 1
ATOM 853 C CA . GLY A 1 114 ? 1.887 -1.268 -17.147 1.00 90.62 114 GLY A CA 1
ATOM 854 C C . GLY A 1 114 ? 1.443 -2.280 -16.084 1.00 90.62 114 GLY A C 1
ATOM 855 O O . GLY A 1 114 ? 1.088 -1.856 -14.986 1.00 90.62 114 GLY A O 1
ATOM 856 N N . GLU A 1 115 ? 1.525 -3.595 -16.312 1.00 94.50 115 GLU A N 1
ATOM 857 C CA . GLU A 1 115 ? 1.106 -4.583 -15.300 1.00 94.50 115 GLU A CA 1
ATOM 858 C C . GLU A 1 115 ? 2.017 -4.602 -14.073 1.00 94.50 115 GLU A C 1
ATOM 860 O O . GLU A 1 115 ? 1.546 -4.694 -12.941 1.00 94.50 115 GLU A O 1
ATOM 865 N N . ASN A 1 116 ? 3.325 -4.450 -14.278 1.00 93.62 116 ASN A N 1
ATOM 866 C CA . ASN A 1 116 ? 4.278 -4.321 -13.178 1.00 93.62 116 ASN A CA 1
ATOM 867 C C . ASN A 1 116 ? 4.011 -3.059 -12.343 1.00 93.62 116 ASN A C 1
ATOM 869 O O . ASN A 1 116 ? 4.024 -3.125 -11.115 1.00 93.62 116 ASN A O 1
ATOM 873 N N . ALA A 1 117 ? 3.693 -1.935 -12.992 1.00 92.94 117 ALA A N 1
ATOM 874 C CA . ALA A 1 117 ? 3.321 -0.702 -12.301 1.00 92.94 117 ALA A CA 1
ATOM 875 C C . ALA A 1 117 ? 1.995 -0.855 -11.541 1.00 92.94 117 ALA A C 1
ATOM 877 O O . ALA A 1 117 ? 1.892 -0.437 -10.391 1.00 92.94 117 ALA A O 1
ATOM 878 N N . ARG A 1 118 ? 1.008 -1.535 -12.133 1.00 93.38 118 ARG A N 1
ATOM 879 C CA . ARG A 1 118 ? -0.265 -1.861 -11.481 1.00 93.38 118 ARG A CA 1
ATOM 880 C C . ARG A 1 118 ? -0.067 -2.749 -10.253 1.00 93.38 118 ARG A C 1
ATOM 882 O O . ARG A 1 118 ? -0.661 -2.485 -9.213 1.00 93.38 118 ARG A O 1
ATOM 889 N N . ARG A 1 119 ? 0.782 -3.776 -10.347 1.00 94.06 119 ARG A N 1
ATOM 890 C CA . ARG A 1 119 ? 1.145 -4.621 -9.201 1.00 94.06 119 ARG A CA 1
ATOM 891 C C . ARG A 1 119 ? 1.770 -3.785 -8.091 1.00 94.06 119 ARG A C 1
ATOM 893 O O . ARG A 1 119 ? 1.363 -3.911 -6.941 1.00 94.06 119 ARG A O 1
ATOM 900 N N . LEU A 1 120 ? 2.724 -2.924 -8.437 1.00 93.69 120 LEU A N 1
ATOM 901 C CA . LEU A 1 120 ? 3.368 -2.042 -7.473 1.00 93.69 120 LEU A CA 1
ATOM 902 C C . LEU A 1 120 ? 2.359 -1.102 -6.797 1.00 93.69 120 LEU A C 1
ATOM 904 O O . LEU A 1 120 ? 2.426 -0.917 -5.587 1.00 93.69 120 LEU A O 1
ATOM 908 N N . ALA A 1 121 ? 1.392 -0.572 -7.551 1.00 91.38 121 ALA A N 1
ATOM 909 C CA . ALA A 1 121 ? 0.316 0.260 -7.019 1.00 91.38 121 ALA A CA 1
ATOM 910 C C . ALA A 1 121 ? -0.566 -0.499 -6.013 1.00 91.38 121 ALA A C 1
ATOM 912 O O . ALA A 1 121 ? -0.875 0.027 -4.947 1.00 91.38 121 ALA A O 1
ATOM 913 N N . VAL A 1 122 ? -0.922 -1.754 -6.306 1.00 91.06 122 VAL A N 1
ATOM 914 C CA . VAL A 1 122 ? -1.673 -2.610 -5.370 1.00 91.06 122 VAL A CA 1
ATOM 915 C C . VAL A 1 122 ? -0.866 -2.876 -4.096 1.00 91.06 122 VAL A C 1
ATOM 917 O O . VAL A 1 122 ? -1.416 -2.790 -3.003 1.00 91.06 122 VAL A O 1
ATOM 920 N N . LEU A 1 123 ? 0.437 -3.148 -4.214 1.00 92.12 123 LEU A N 1
ATOM 921 C CA . LEU A 1 123 ? 1.318 -3.363 -3.059 1.00 92.12 123 LEU A CA 1
ATOM 922 C C . LEU A 1 123 ? 1.480 -2.101 -2.202 1.00 92.12 123 LEU A C 1
ATOM 924 O O . LEU A 1 123 ? 1.471 -2.190 -0.974 1.00 92.12 123 LEU A O 1
ATOM 928 N N . ALA A 1 124 ? 1.581 -0.929 -2.830 1.00 89.06 12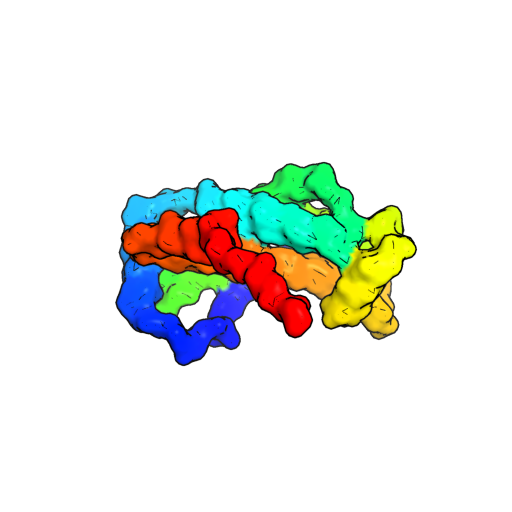4 ALA A N 1
ATOM 929 C CA . ALA A 1 124 ? 1.614 0.346 -2.123 1.00 89.06 124 ALA A CA 1
ATOM 930 C C . ALA A 1 124 ? 0.306 0.577 -1.347 1.00 89.06 124 ALA A C 1
ATOM 932 O O . ALA A 1 124 ? 0.339 0.852 -0.149 1.00 89.06 124 ALA A O 1
ATOM 933 N N . ALA A 1 125 ? -0.846 0.378 -1.999 1.00 86.19 125 ALA A N 1
ATOM 934 C CA . ALA A 1 125 ? -2.155 0.516 -1.364 1.00 86.19 125 ALA A CA 1
ATOM 935 C C . ALA A 1 125 ? -2.363 -0.491 -0.217 1.00 86.19 125 ALA A C 1
ATOM 937 O O . ALA A 1 125 ? -2.893 -0.127 0.830 1.00 86.19 125 ALA A O 1
ATOM 938 N N . ALA A 1 126 ? -1.903 -1.736 -0.376 1.00 88.25 126 ALA A N 1
ATOM 939 C CA . ALA A 1 126 ? -1.964 -2.751 0.674 1.00 88.25 126 ALA A CA 1
ATOM 940 C C . ALA A 1 126 ? -1.089 -2.385 1.885 1.00 88.25 126 ALA A C 1
ATOM 942 O O . ALA A 1 126 ? -1.535 -2.516 3.023 1.00 88.25 126 ALA A O 1
ATOM 943 N N . THR A 1 127 ? 0.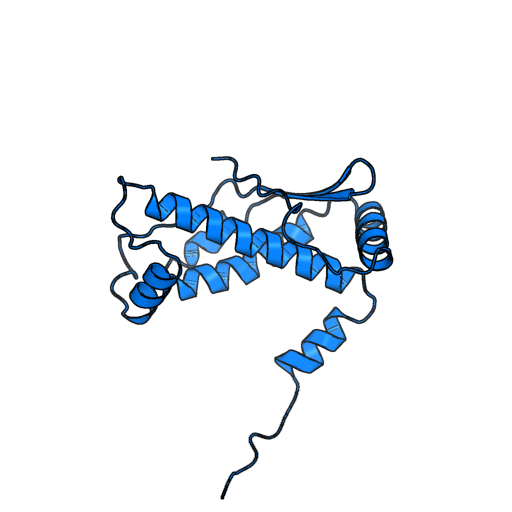125 -1.876 1.646 1.00 87.62 127 THR A N 1
ATOM 944 C CA . THR A 1 127 ? 1.031 -1.400 2.708 1.00 87.62 127 THR A CA 1
ATOM 945 C C . THR A 1 127 ? 0.377 -0.291 3.532 1.00 87.62 127 THR A C 1
ATOM 947 O O . THR A 1 127 ? 0.384 -0.335 4.760 1.00 87.62 127 THR A O 1
ATOM 950 N N . VAL A 1 128 ? -0.243 0.678 2.856 1.00 83.12 128 VAL A N 1
ATOM 951 C CA . VAL A 1 128 ? -0.988 1.764 3.501 1.00 83.12 128 VAL A CA 1
ATOM 952 C C . VAL A 1 128 ? -2.174 1.237 4.306 1.00 83.12 128 VAL A C 1
ATOM 954 O O . VAL A 1 128 ? -2.352 1.637 5.455 1.00 83.12 128 VAL A O 1
ATOM 957 N N . LEU A 1 129 ? -2.991 0.358 3.715 1.00 83.38 129 LEU A N 1
ATOM 958 C CA . LEU A 1 129 ? -4.166 -0.208 4.378 1.00 83.38 129 LEU A CA 1
ATOM 959 C C . LEU A 1 129 ? -3.763 -0.915 5.675 1.00 83.38 129 LEU A C 1
ATOM 961 O O . LEU A 1 129 ? -4.372 -0.687 6.718 1.00 83.38 129 LEU A O 1
ATOM 965 N N . TYR A 1 130 ? -2.710 -1.731 5.616 1.00 84.38 130 TYR A N 1
ATOM 966 C CA . TYR A 1 130 ? -2.190 -2.441 6.778 1.00 84.38 130 TYR A CA 1
ATOM 967 C C . TYR A 1 130 ? -1.638 -1.480 7.837 1.00 84.38 130 TYR A C 1
ATOM 969 O O . TYR A 1 130 ? -1.938 -1.636 9.018 1.00 84.38 130 TYR A O 1
ATOM 977 N N . GLY A 1 131 ? -0.896 -0.448 7.425 1.00 81.81 131 GLY A N 1
ATOM 978 C CA . GLY A 1 131 ? -0.402 0.588 8.332 1.00 81.81 131 GLY A CA 1
ATOM 979 C C . GLY A 1 131 ? -1.532 1.326 9.054 1.00 81.81 131 GLY A C 1
ATOM 980 O O . GLY A 1 131 ? -1.478 1.512 10.269 1.00 81.81 131 GLY A O 1
ATOM 981 N N . ALA A 1 132 ? -2.598 1.683 8.333 1.00 79.94 132 ALA A N 1
ATOM 982 C CA . ALA A 1 132 ? -3.767 2.348 8.907 1.00 79.94 132 ALA A CA 1
ATOM 983 C C . ALA A 1 132 ? -4.509 1.449 9.899 1.00 79.94 132 ALA A C 1
ATOM 985 O O . ALA A 1 132 ? -4.897 1.903 10.975 1.00 79.94 132 ALA A O 1
ATOM 986 N N . LEU A 1 133 ? -4.663 0.169 9.562 1.00 79.56 133 LEU A N 1
ATOM 987 C CA . LEU A 1 133 ? -5.299 -0.803 10.439 1.00 79.56 133 LEU A CA 1
ATOM 988 C C . LEU A 1 133 ? -4.471 -1.053 11.707 1.00 79.56 133 LEU A C 1
ATOM 990 O O . LEU A 1 133 ? -5.017 -1.061 12.808 1.00 79.56 133 LEU A O 1
ATOM 994 N N . SER A 1 134 ? -3.150 -1.190 11.562 1.00 82.38 134 SER A N 1
ATOM 995 C CA . SER A 1 134 ? -2.214 -1.352 12.678 1.00 82.38 134 SER A CA 1
ATOM 996 C C . SER A 1 134 ? -2.232 -0.141 13.614 1.00 82.38 134 SER A C 1
ATOM 998 O O . SER A 1 134 ? -2.260 -0.300 14.834 1.00 82.38 134 SER A O 1
ATOM 1000 N N . LEU A 1 135 ? -2.252 1.074 13.058 1.00 77.75 135 LEU A N 1
ATOM 1001 C CA . LEU A 1 135 ? -2.329 2.307 13.840 1.00 77.75 135 LEU A CA 1
ATOM 1002 C C . LEU A 1 135 ? -3.655 2.402 14.606 1.00 77.75 135 LEU A C 1
ATOM 1004 O O . LEU A 1 135 ? -3.655 2.715 15.797 1.00 77.75 135 LEU A O 1
ATOM 1008 N N . LEU A 1 136 ? -4.774 2.080 13.949 1.00 77.00 136 LEU A N 1
ATOM 1009 C CA . LEU A 1 136 ? -6.094 2.039 14.580 1.00 77.00 136 LEU A CA 1
ATOM 1010 C C . LEU A 1 136 ? -6.130 1.017 15.732 1.00 77.00 136 LEU A C 1
ATOM 1012 O O . LEU A 1 136 ? -6.619 1.324 16.821 1.00 77.00 136 LEU A O 1
ATOM 1016 N N . ALA A 1 137 ? -5.562 -0.174 15.527 1.00 76.44 137 ALA A N 1
ATOM 1017 C CA . ALA A 1 137 ? -5.477 -1.209 16.556 1.00 76.44 137 ALA A CA 1
ATOM 1018 C C . ALA A 1 137 ? -4.681 -0.725 17.778 1.00 76.44 137 ALA A C 1
ATOM 1020 O O . ALA A 1 137 ? -5.147 -0.837 18.911 1.00 76.44 137 ALA A O 1
ATOM 1021 N N . ALA A 1 138 ? -3.521 -0.104 17.558 1.00 74.88 138 ALA A N 1
ATOM 1022 C CA . ALA A 1 138 ? -2.703 0.429 18.642 1.00 74.88 138 ALA A CA 1
ATOM 1023 C C . ALA A 1 138 ? -3.380 1.602 19.377 1.00 74.88 138 ALA A C 1
ATOM 1025 O O . ALA A 1 138 ? -3.238 1.735 20.588 1.00 74.88 138 ALA A O 1
ATOM 1026 N N . GLN A 1 139 ? -4.152 2.442 18.683 1.00 71.81 139 GLN A N 1
ATOM 1027 C CA . GLN A 1 139 ? -4.840 3.578 19.303 1.00 71.81 139 GLN A CA 1
ATOM 1028 C C . GLN A 1 139 ? -6.061 3.160 20.134 1.00 71.81 139 GLN A C 1
ATOM 1030 O O . GLN A 1 139 ? -6.377 3.792 21.140 1.00 71.81 139 GLN A O 1
ATOM 1035 N N . THR A 1 140 ? -6.721 2.069 19.744 1.00 71.81 140 THR A N 1
ATOM 1036 C CA . THR A 1 140 ? -7.867 1.501 20.478 1.00 71.81 140 THR A CA 1
ATOM 1037 C C . THR A 1 140 ? -7.453 0.663 21.691 1.00 71.81 140 THR A C 1
ATOM 1039 O O . THR A 1 140 ? -8.303 0.312 22.511 1.00 71.81 140 THR A O 1
ATOM 1042 N N . ASN A 1 141 ? -6.157 0.371 21.843 1.00 71.19 141 ASN A N 1
ATOM 1043 C CA . ASN A 1 141 ? -5.591 -0.276 23.020 1.00 71.19 141 ASN A CA 1
ATOM 1044 C C . ASN A 1 141 ? -4.845 0.757 23.896 1.00 71.19 141 ASN A C 1
ATOM 1046 O O . ASN A 1 141 ? -3.743 1.184 23.540 1.00 71.19 141 ASN A O 1
ATOM 1050 N N . PRO A 1 142 ? -5.415 1.197 25.034 1.00 71.12 142 PRO A N 1
ATOM 1051 C CA . PRO A 1 142 ? -4.833 2.260 25.851 1.00 71.12 142 PRO A CA 1
ATOM 1052 C C . PRO A 1 142 ? -3.379 1.978 26.252 1.00 71.12 142 PRO A C 1
ATOM 1054 O O . PRO A 1 142 ? -3.064 0.937 26.821 1.00 71.12 142 PRO A O 1
ATOM 1057 N N . GLY A 1 143 ? -2.488 2.930 25.970 1.00 70.19 143 GLY A N 1
ATOM 1058 C CA . GLY A 1 143 ? -1.062 2.830 26.295 1.00 70.19 143 GLY A CA 1
ATOM 1059 C C . GLY A 1 143 ? -0.216 2.025 25.300 1.00 70.19 143 GLY A C 1
ATOM 1060 O O . GLY A 1 143 ? 1.010 2.066 25.408 1.00 70.19 143 GLY A O 1
ATOM 1061 N N . GLU A 1 144 ? -0.818 1.364 24.303 1.00 74.81 144 GLU A N 1
ATOM 1062 C CA . GLU A 1 144 ? -0.082 0.513 23.361 1.00 74.81 144 GLU A CA 1
ATOM 1063 C C . GLU A 1 144 ? 0.871 1.300 22.472 1.00 74.81 144 GLU A C 1
ATOM 1065 O O . GLU A 1 144 ? 2.027 0.916 22.328 1.00 74.81 144 GLU A O 1
ATOM 1070 N N . LEU A 1 145 ? 0.422 2.440 21.938 1.00 69.06 145 LEU A N 1
ATOM 1071 C CA . LEU A 1 145 ? 1.258 3.312 21.107 1.00 69.06 145 LEU A CA 1
ATOM 1072 C C . LEU A 1 145 ? 2.525 3.761 21.845 1.00 69.06 145 LEU A C 1
ATOM 1074 O O . LEU A 1 145 ? 3.625 3.663 21.309 1.00 69.06 145 LEU A O 1
ATOM 1078 N N . MET A 1 146 ? 2.383 4.214 23.095 1.00 77.38 146 MET A N 1
ATOM 1079 C CA . MET A 1 146 ? 3.522 4.670 23.896 1.00 77.38 146 MET A CA 1
ATOM 1080 C C . MET A 1 146 ? 4.451 3.506 24.248 1.00 77.38 146 MET A C 1
ATOM 1082 O O . MET A 1 146 ? 5.670 3.645 24.170 1.00 77.38 146 MET A O 1
ATOM 1086 N N . ARG A 1 147 ? 3.887 2.346 24.605 1.00 75.31 147 ARG A N 1
ATOM 1087 C CA . ARG A 1 147 ? 4.659 1.139 24.914 1.00 75.31 147 ARG A CA 1
ATOM 1088 C C . ARG A 1 147 ? 5.453 0.655 23.703 1.00 75.31 147 ARG A C 1
ATOM 1090 O O . ARG A 1 147 ? 6.646 0.401 23.840 1.00 75.31 147 ARG A O 1
ATOM 1097 N N . ALA A 1 148 ? 4.818 0.576 22.535 1.00 76.75 148 ALA A N 1
ATOM 1098 C CA . ALA A 1 148 ? 5.457 0.192 21.282 1.00 76.75 148 ALA A CA 1
ATOM 1099 C C . ALA A 1 148 ? 6.566 1.178 20.894 1.00 76.75 148 ALA A C 1
ATOM 1101 O O . ALA A 1 148 ? 7.670 0.749 20.578 1.00 76.75 148 ALA A O 1
ATOM 1102 N N . HIS A 1 149 ? 6.317 2.486 21.006 1.00 79.31 149 HIS A N 1
ATOM 1103 C CA . HIS A 1 149 ? 7.319 3.514 20.726 1.00 79.31 149 HIS A CA 1
ATOM 1104 C C . HIS A 1 149 ? 8.534 3.414 21.663 1.00 79.31 149 HIS A C 1
ATOM 1106 O O . HIS A 1 149 ? 9.673 3.434 21.205 1.00 79.31 149 HIS A O 1
ATOM 1112 N N . VAL A 1 150 ? 8.329 3.236 22.977 1.00 82.12 150 VAL A N 1
ATOM 1113 C CA . VAL A 1 150 ? 9.457 3.023 23.903 1.00 82.12 150 VAL A CA 1
ATOM 1114 C C . VAL A 1 150 ? 10.210 1.743 23.556 1.00 82.12 150 VAL A C 1
ATOM 1116 O O . VAL A 1 150 ? 11.436 1.756 23.520 1.00 82.12 150 VAL A O 1
ATOM 1119 N N . HIS A 1 151 ? 9.492 0.657 23.278 1.00 80.31 151 HIS A N 1
ATOM 1120 C CA . HIS A 1 151 ? 10.104 -0.641 23.040 1.00 80.31 151 HIS A CA 1
ATOM 1121 C C . HIS A 1 151 ? 10.877 -0.717 21.714 1.00 80.31 151 HIS A C 1
ATOM 1123 O O . HIS A 1 151 ? 11.975 -1.260 21.687 1.00 80.31 151 HIS A O 1
ATOM 1129 N N . LEU A 1 152 ? 10.340 -0.172 20.624 1.00 78.62 152 LEU A N 1
ATOM 1130 C CA . LEU A 1 152 ? 10.930 -0.312 19.289 1.00 78.62 152 LEU A CA 1
ATOM 1131 C C . LEU A 1 152 ? 11.871 0.840 18.925 1.00 78.62 152 LEU A C 1
ATOM 1133 O O . LEU A 1 152 ? 12.838 0.620 18.203 1.00 78.62 152 LEU A O 1
ATOM 1137 N N . GLU A 1 153 ? 11.620 2.051 19.428 1.00 79.75 153 GLU A N 1
ATOM 1138 C CA . GLU A 1 153 ? 12.375 3.250 19.027 1.00 79.75 153 GLU A CA 1
ATOM 1139 C C . GLU A 1 153 ? 13.270 3.812 20.139 1.00 79.75 153 GLU A C 1
ATOM 1141 O O . GLU A 1 153 ? 14.141 4.639 19.868 1.00 79.75 153 GLU A O 1
ATOM 1146 N N . ARG A 1 154 ? 13.081 3.387 21.398 1.00 72.00 154 ARG A N 1
ATOM 1147 C CA . ARG A 1 154 ? 13.843 3.9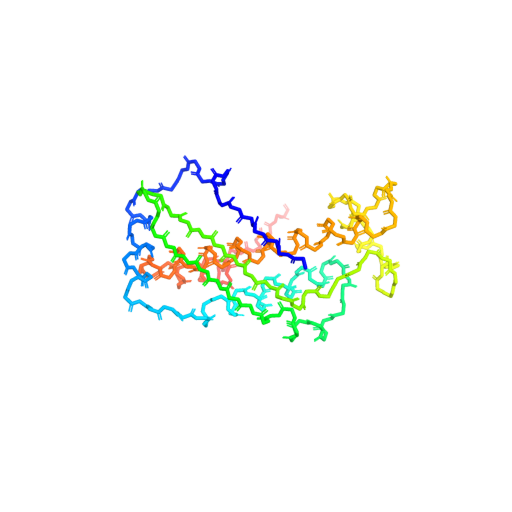06 22.553 1.00 72.00 154 ARG A CA 1
ATOM 1148 C C . ARG A 1 154 ? 14.479 2.828 23.433 1.00 72.00 154 ARG A C 1
ATOM 1150 O O . ARG A 1 154 ? 15.126 3.185 24.419 1.00 72.00 154 ARG A O 1
ATOM 1157 N N . SER A 1 155 ? 14.349 1.543 23.097 1.00 56.34 155 SER A N 1
ATOM 1158 C CA . SER A 1 155 ? 15.054 0.479 23.818 1.00 56.34 155 SER A CA 1
ATOM 1159 C C . SER A 1 155 ? 16.545 0.550 23.524 1.00 56.34 155 SER A C 1
ATOM 1161 O O . SER A 1 155 ? 17.003 0.244 22.427 1.00 56.34 155 SER A O 1
ATOM 1163 N N . SER A 1 156 ? 17.318 0.917 24.539 1.00 55.16 156 SER A N 1
ATOM 1164 C CA . SER A 1 156 ? 18.760 0.716 24.583 1.00 55.16 156 SER A CA 1
ATOM 1165 C C . SER A 1 156 ? 19.069 -0.727 24.988 1.00 55.16 156 SER A C 1
ATOM 1167 O O . SER A 1 156 ? 19.652 -0.984 26.042 1.00 55.16 156 SER A O 1
ATOM 1169 N N . GLU A 1 157 ? 18.703 -1.701 24.153 1.00 53.50 157 GLU A N 1
ATOM 1170 C CA . GLU A 1 157 ? 19.423 -2.971 24.220 1.00 53.50 157 GLU A CA 1
ATOM 1171 C C . GLU A 1 157 ? 20.859 -2.679 23.791 1.00 53.50 157 GLU A C 1
ATOM 1173 O O . GLU A 1 157 ? 21.147 -2.352 22.640 1.00 53.50 157 GLU A O 1
ATOM 1178 N N . LYS A 1 158 ? 21.763 -2.681 24.778 1.00 48.16 158 LYS A N 1
ATOM 1179 C CA . LYS A 1 158 ? 23.200 -2.549 24.568 1.00 48.16 158 LYS A CA 1
ATOM 1180 C C . LYS A 1 158 ? 23.600 -3.488 23.433 1.00 48.16 158 LYS A C 1
ATOM 1182 O O . LYS A 1 158 ? 23.532 -4.704 23.595 1.00 48.16 158 LYS A O 1
ATOM 1187 N N . ILE A 1 159 ? 24.115 -2.923 22.344 1.00 51.09 159 ILE A N 1
ATOM 1188 C CA . ILE A 1 159 ? 25.015 -3.626 21.428 1.00 51.09 159 ILE A CA 1
ATOM 1189 C C . ILE A 1 159 ? 26.285 -3.916 22.243 1.00 51.09 159 ILE A C 1
ATOM 1191 O O . ILE A 1 159 ? 27.256 -3.164 22.240 1.00 51.09 159 ILE A O 1
ATOM 1195 N N . GLY A 1 160 ? 26.207 -4.941 23.087 1.00 42.56 160 GLY A N 1
ATOM 1196 C CA . GLY A 1 160 ? 27.271 -5.408 23.952 1.00 42.56 160 GLY A CA 1
ATOM 1197 C C . GLY A 1 160 ? 28.093 -6.446 23.212 1.00 42.56 160 GLY A C 1
ATOM 1198 O O . GLY A 1 160 ? 27.661 -7.583 23.084 1.00 42.56 160 GLY A O 1
ATOM 1199 N N . SER A 1 161 ? 29.261 -6.012 22.732 1.00 45.75 161 SER A N 1
ATOM 1200 C CA . SER A 1 161 ? 30.535 -6.740 22.774 1.00 45.75 161 SER A CA 1
ATOM 1201 C C . SER A 1 161 ? 30.434 -8.271 22.828 1.00 45.75 161 SER A C 1
ATOM 1203 O O . SER A 1 161 ? 30.296 -8.838 23.912 1.00 45.75 161 SER A O 1
ATOM 1205 N N . GLN A 1 162 ? 30.656 -8.937 21.695 1.00 43.12 162 GLN A N 1
ATOM 1206 C CA . GLN A 1 162 ? 31.339 -10.229 21.739 1.00 43.12 162 GLN A CA 1
ATOM 1207 C C . GLN A 1 162 ? 32.826 -9.976 21.491 1.00 43.12 162 GLN A C 1
ATOM 1209 O O . GLN A 1 162 ? 33.219 -9.546 20.407 1.00 43.12 162 GLN A O 1
ATOM 1214 N N . SER A 1 163 ? 33.595 -10.138 22.569 1.00 45.12 163 SER A N 1
ATOM 1215 C CA . SER A 1 163 ? 35.047 -10.321 22.587 1.00 45.12 163 SER A CA 1
ATOM 1216 C C . SER A 1 163 ? 35.433 -11.655 21.967 1.00 45.12 163 SER A C 1
ATOM 1218 O O . SER A 1 163 ? 34.705 -12.628 22.278 1.00 45.12 163 SER A O 1
#

InterPro domains:
  IPR002202 Hydroxymethylglutaryl-CoA reductase, class I/II [PF00368] (45-154)
  IPR002202 Hydroxymethylglutaryl-CoA reductase, class I/II [PS50065] (1-154)
  IPR002202 Hydroxymethylglutaryl-CoA reductase, class I/II [PTHR10572] (47-157)
  IPR009029 Hydroxymethylglutaryl-CoA reductase, class I/II, substrate-binding domain superfamily [SSF56542] (43-142)
  IPR023074 Hydroxymethylglutaryl-CoA reductase, class I/II, catalytic domain superfamily [G3DSA:3.90.770.10] (4-154)

pLDDT: mean 73.71, std 18.52, range [23.52, 96.31]

Organism: NCBI:txid531938

Sequence (163 aa):
MRAAVTAESLFCNQDQRAIDRMRAGWAHFGSSTATGERALREHAAGFYLATGQDAANIVEGSQGVTVAEDRDGDLYFSCTIPNLIVGTVGNGKNLPFVETNLTRLGCRAERAHGENARRLAVLAAATVLYGALSLLAAQTNPGELMRAHVHLERSSEKIGSQS